Protein AF-A0A561ER26-F1 (afdb_monomer_lite)

Radius of gyration: 17.51 Å; chains: 1; bounding box: 30×28×62 Å

pLDDT: mean 85.42, std 14.32, range [46.19, 97.31]

Organism: NCBI:txid285545

Foldseek 3Di:
DDDDDPPPPPPDDDDDDLVRLLVLLVVLLVLLVLLPDDDDSHDDPVRVCVVVVNDPDDSVVSSVVSNVSSVVSVVVD

Structure (mmCIF, N/CA/C/O backbone):
data_AF-A0A561ER26-F1
#
_entry.id   AF-A0A561ER26-F1
#
loop_
_atom_site.group_PDB
_atom_site.id
_atom_site.type_symbol
_atom_site.label_atom_id
_atom_site.label_alt_id
_atom_site.label_comp_id
_atom_site.label_asym_id
_atom_site.label_entity_id
_atom_site.label_seq_id
_atom_site.pdbx_PDB_ins_code
_atom_site.Cartn_x
_atom_site.Cartn_y
_atom_site.Cartn_z
_atom_site.occupancy
_atom_site.B_iso_or_equiv
_atom_site.auth_seq_id
_atom_site.auth_comp_id
_atom_site.auth_asym_id
_atom_site.auth_atom_id
_atom_site.pdbx_PDB_model_num
ATOM 1 N N . MET A 1 1 ? -14.786 17.416 -46.805 1.00 46.19 1 MET A N 1
ATOM 2 C CA . MET A 1 1 ? -14.892 16.563 -45.602 1.00 46.19 1 MET A CA 1
ATOM 3 C C . MET A 1 1 ? -13.790 16.985 -44.640 1.00 46.19 1 MET A C 1
ATOM 5 O O . MET A 1 1 ? -12.643 16.951 -45.068 1.00 46.19 1 MET A O 1
ATOM 9 N N . PRO A 1 2 ? -14.091 17.453 -43.418 1.00 53.81 2 PRO A N 1
ATOM 10 C CA . PRO A 1 2 ? -13.062 17.763 -42.431 1.00 53.81 2 PRO A CA 1
ATOM 11 C C . PRO A 1 2 ? -12.547 16.455 -41.822 1.00 53.81 2 PRO A C 1
ATOM 13 O O . PRO A 1 2 ? -13.339 15.631 -41.365 1.00 53.81 2 PRO A O 1
ATOM 16 N N . GLY A 1 3 ? -11.231 16.251 -41.861 1.00 48.75 3 GLY A N 1
ATOM 17 C CA . GLY A 1 3 ? -10.572 15.109 -41.237 1.00 48.75 3 GLY A CA 1
ATOM 18 C C . GLY A 1 3 ? -10.740 15.159 -39.722 1.00 48.75 3 GLY A C 1
ATOM 19 O O . GLY A 1 3 ? -10.344 16.128 -39.079 1.00 48.75 3 GLY A O 1
ATOM 20 N N . SER A 1 4 ? -11.346 14.114 -39.164 1.00 59.91 4 SER A N 1
ATOM 21 C CA . SER A 1 4 ? -11.413 13.890 -37.724 1.00 59.91 4 SER A CA 1
ATOM 22 C C . SER A 1 4 ? -10.009 13.569 -37.222 1.00 59.91 4 SER A C 1
ATOM 24 O O . SER A 1 4 ? -9.479 12.494 -37.497 1.00 59.91 4 SER A O 1
ATOM 26 N N . VAL A 1 5 ? -9.391 14.507 -36.510 1.00 56.75 5 VAL A N 1
ATOM 27 C CA . VAL A 1 5 ? -8.149 14.254 -35.780 1.00 56.75 5 VAL A CA 1
ATOM 28 C C . VAL A 1 5 ? -8.531 13.536 -34.493 1.00 56.75 5 VAL A C 1
ATOM 30 O O . VAL A 1 5 ? -9.053 14.145 -33.562 1.00 56.75 5 VAL A O 1
ATOM 33 N N . THR A 1 6 ? -8.301 12.229 -34.439 1.00 56.25 6 THR A N 1
ATOM 34 C CA . THR A 1 6 ? -8.357 11.475 -33.188 1.00 56.25 6 THR A CA 1
ATOM 35 C C . THR A 1 6 ? -7.164 11.924 -32.345 1.00 56.25 6 THR A C 1
ATOM 37 O O . THR A 1 6 ? -6.042 11.473 -32.567 1.00 56.25 6 THR A O 1
ATOM 40 N N . ILE A 1 7 ? -7.368 12.855 -31.408 1.00 54.06 7 ILE A N 1
ATOM 41 C CA . ILE A 1 7 ? -6.370 13.120 -30.367 1.00 54.06 7 ILE A CA 1
ATOM 42 C C . ILE A 1 7 ? -6.378 11.893 -29.456 1.00 54.06 7 ILE A C 1
ATOM 44 O O . ILE A 1 7 ? -7.194 11.782 -28.545 1.00 54.06 7 ILE A O 1
ATOM 48 N N . GLY A 1 8 ? -5.503 10.933 -29.751 1.00 50.88 8 GLY A N 1
ATOM 49 C CA . GLY A 1 8 ? -5.156 9.888 -28.803 1.00 50.88 8 GLY A CA 1
ATOM 50 C C . GLY A 1 8 ? -4.522 10.563 -27.595 1.00 50.88 8 GLY A C 1
ATOM 51 O O . GLY A 1 8 ? -3.445 11.148 -27.712 1.00 50.88 8 GLY A O 1
ATOM 52 N N . HIS A 1 9 ? -5.219 10.537 -26.459 1.00 56.81 9 HIS A N 1
ATOM 53 C CA . HIS A 1 9 ? -4.670 10.940 -25.172 1.00 56.81 9 HIS A CA 1
ATOM 54 C C . HIS A 1 9 ? -3.501 9.994 -24.893 1.00 56.81 9 HIS A C 1
ATOM 56 O O . HIS A 1 9 ? -3.692 8.843 -24.514 1.00 56.81 9 HIS A O 1
ATOM 62 N N . THR A 1 10 ? -2.290 10.425 -25.234 1.00 49.94 10 THR A N 1
ATOM 63 C CA . THR A 1 10 ? -1.096 9.655 -24.913 1.00 49.94 10 THR A CA 1
ATOM 64 C C . THR A 1 10 ? -0.819 9.973 -23.458 1.00 49.94 10 THR A C 1
ATOM 66 O O . THR A 1 10 ? -0.262 11.030 -23.161 1.00 49.94 10 THR A O 1
ATOM 69 N N . ASP A 1 11 ? -1.302 9.116 -22.557 1.00 61.28 11 ASP A N 1
ATOM 70 C CA . ASP A 1 11 ? -0.922 9.180 -21.150 1.00 61.28 11 ASP A CA 1
ATOM 71 C C . ASP A 1 11 ? 0.607 9.238 -21.074 1.00 61.28 11 ASP A C 1
ATOM 73 O O . ASP A 1 11 ? 1.314 8.501 -21.771 1.00 61.28 11 ASP A O 1
ATOM 77 N N . ALA A 1 12 ? 1.127 10.174 -20.281 1.00 68.81 12 ALA A N 1
ATOM 78 C CA . ALA A 1 12 ? 2.561 10.332 -20.122 1.00 68.81 12 ALA A CA 1
ATOM 79 C C . ALA A 1 12 ? 3.157 9.013 -19.608 1.00 68.81 12 ALA A C 1
ATOM 81 O O . ALA A 1 12 ? 2.757 8.503 -18.561 1.00 68.81 12 ALA A O 1
ATOM 82 N N . LEU A 1 13 ? 4.120 8.459 -20.348 1.00 74.19 13 LEU A N 1
ATOM 83 C CA . LEU A 1 13 ? 4.827 7.255 -19.927 1.00 74.19 13 LEU A CA 1
ATOM 84 C C . LEU A 1 13 ? 5.669 7.580 -18.690 1.00 74.19 13 LEU A C 1
ATOM 86 O O . LEU A 1 13 ? 6.600 8.385 -18.753 1.00 74.19 13 LEU A O 1
ATOM 90 N N . VAL A 1 14 ? 5.350 6.939 -17.568 1.00 78.25 14 VAL A N 1
ATOM 91 C CA . VAL A 1 14 ? 6.158 7.004 -16.348 1.00 78.25 14 VAL A CA 1
ATOM 92 C C . VAL A 1 14 ? 7.135 5.836 -16.361 1.00 78.25 14 VAL A C 1
ATOM 94 O O . VAL A 1 14 ? 6.735 4.676 -16.283 1.00 78.25 14 VAL A O 1
ATOM 97 N N . MET A 1 15 ? 8.426 6.146 -16.468 1.00 86.69 15 MET A N 1
ATOM 98 C CA . MET A 1 15 ? 9.495 5.152 -16.388 1.00 86.69 15 MET A CA 1
ATOM 99 C C . MET A 1 15 ? 9.855 4.902 -14.924 1.00 86.69 15 MET A C 1
ATOM 101 O O . MET A 1 15 ? 10.163 5.841 -14.190 1.00 86.69 15 MET A O 1
ATOM 105 N N . LEU A 1 16 ? 9.855 3.636 -14.516 1.00 88.88 16 LEU A N 1
ATOM 106 C CA . LEU A 1 16 ? 10.302 3.195 -13.198 1.00 88.88 16 LEU A CA 1
ATOM 107 C C . LEU A 1 16 ? 11.564 2.345 -13.370 1.00 88.88 16 LEU A C 1
ATOM 109 O O . LEU A 1 16 ? 11.607 1.481 -14.247 1.00 88.88 16 LEU A O 1
ATOM 113 N N . SER A 1 17 ? 12.602 2.595 -12.568 1.00 93.38 17 SER A N 1
ATOM 114 C CA . SER A 1 17 ? 13.801 1.750 -12.600 1.00 93.38 17 SER A CA 1
ATOM 115 C C . SE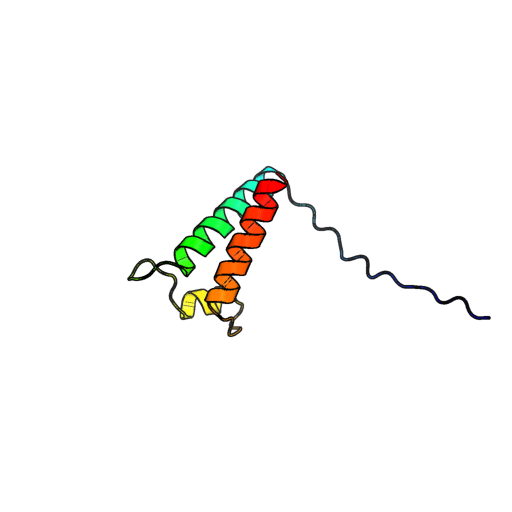R A 1 17 ? 13.460 0.330 -12.128 1.00 93.38 17 SER A C 1
ATOM 117 O O . SER A 1 17 ? 12.513 0.143 -11.362 1.00 93.38 17 SER A O 1
ATOM 119 N N . HIS A 1 18 ? 14.226 -0.681 -12.554 1.00 91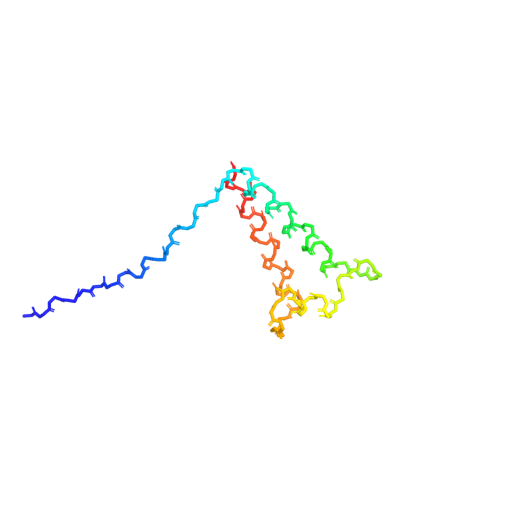.88 18 HIS A N 1
ATOM 120 C CA . HIS A 1 18 ? 13.997 -2.066 -12.118 1.00 91.88 18 HIS A CA 1
ATOM 121 C C . HIS A 1 18 ? 14.058 -2.196 -10.584 1.00 91.88 18 HIS A C 1
ATOM 123 O O . HIS A 1 18 ? 13.192 -2.822 -9.972 1.00 91.88 18 HIS A O 1
ATOM 129 N N . ASP A 1 19 ? 15.038 -1.555 -9.941 1.00 95.94 19 ASP A N 1
ATOM 130 C CA . ASP A 1 19 ? 15.180 -1.596 -8.483 1.00 95.94 19 ASP A CA 1
ATOM 131 C C . ASP A 1 19 ? 14.027 -0.889 -7.763 1.00 95.94 19 ASP A C 1
ATOM 133 O O . ASP A 1 19 ? 13.526 -1.399 -6.755 1.00 95.94 19 ASP A O 1
ATOM 137 N N . ASP A 1 20 ? 13.559 0.247 -8.285 1.00 95.50 20 ASP A N 1
ATOM 138 C CA . ASP A 1 20 ? 12.417 0.959 -7.708 1.00 95.50 20 ASP A CA 1
ATOM 139 C C . ASP A 1 20 ? 11.116 0.182 -7.910 1.00 95.50 20 ASP A C 1
ATOM 141 O O . ASP A 1 20 ? 10.326 0.062 -6.976 1.00 95.50 20 ASP A O 1
ATOM 145 N N . ALA A 1 21 ? 10.915 -0.426 -9.081 1.00 95.31 21 ALA A N 1
ATOM 146 C CA . ALA A 1 21 ? 9.772 -1.289 -9.362 1.00 95.31 21 ALA A CA 1
ATOM 147 C C . ALA A 1 21 ? 9.755 -2.517 -8.437 1.00 95.31 21 ALA A C 1
ATOM 149 O O . ALA A 1 21 ? 8.705 -2.893 -7.907 1.00 95.31 21 ALA A O 1
ATOM 150 N N . LYS A 1 22 ? 10.926 -3.088 -8.138 1.00 96.38 22 LYS A N 1
ATOM 151 C CA . LYS A 1 22 ? 11.074 -4.190 -7.183 1.00 96.38 22 LYS A CA 1
ATOM 152 C C . LYS A 1 22 ? 10.743 -3.765 -5.760 1.00 96.38 22 LYS A C 1
ATOM 154 O O . LYS A 1 22 ? 9.980 -4.456 -5.076 1.00 96.38 22 LYS A O 1
ATOM 159 N N . ARG A 1 23 ? 11.263 -2.620 -5.317 1.00 97.25 23 ARG A N 1
ATOM 160 C CA . ARG A 1 23 ? 10.946 -2.048 -3.999 1.00 97.25 23 ARG A CA 1
ATOM 161 C C . ARG A 1 23 ? 9.457 -1.743 -3.881 1.00 97.25 23 ARG A C 1
ATOM 163 O O . ARG A 1 23 ? 8.833 -2.169 -2.912 1.00 97.25 23 ARG A O 1
ATOM 170 N N . LEU A 1 24 ? 8.875 -1.102 -4.890 1.00 96.69 24 LEU A N 1
ATOM 171 C CA . LEU A 1 24 ? 7.463 -0.742 -4.919 1.00 96.69 24 LEU A CA 1
ATOM 172 C C . LEU A 1 24 ? 6.557 -1.977 -4.892 1.00 96.69 24 LEU A C 1
ATOM 174 O O . LEU A 1 24 ? 5.626 -2.022 -4.093 1.00 96.69 24 LEU A O 1
ATOM 178 N N . SER A 1 25 ? 6.866 -3.013 -5.679 1.00 96.88 25 SER A N 1
ATOM 179 C CA . SER A 1 25 ? 6.108 -4.274 -5.656 1.00 96.88 25 SER A CA 1
ATOM 180 C C . SER A 1 25 ? 6.089 -4.924 -4.267 1.00 96.88 25 SER A C 1
ATOM 182 O O . SER A 1 25 ? 5.078 -5.487 -3.848 1.00 96.88 25 SER A O 1
ATOM 184 N N . THR A 1 26 ? 7.194 -4.807 -3.523 1.00 97.31 26 THR A N 1
ATOM 185 C CA . THR A 1 26 ? 7.297 -5.328 -2.157 1.00 97.31 26 THR A CA 1
ATOM 186 C C . THR A 1 26 ? 6.455 -4.496 -1.199 1.00 97.31 26 THR A C 1
ATOM 188 O O . THR A 1 26 ? 5.659 -5.063 -0.460 1.00 97.31 26 THR A O 1
ATOM 191 N N . VAL A 1 27 ? 6.570 -3.166 -1.252 1.00 97.25 27 VAL A N 1
ATOM 192 C CA . VAL A 1 27 ? 5.788 -2.258 -0.396 1.00 97.25 27 VAL A CA 1
ATOM 193 C C . VAL A 1 27 ? 4.285 -2.451 -0.605 1.00 97.25 27 VAL A C 1
ATOM 195 O O . VAL A 1 27 ? 3.549 -2.552 0.370 1.00 97.25 27 VAL A O 1
ATOM 198 N N . LEU A 1 28 ? 3.828 -2.559 -1.855 1.00 96.94 28 LEU A N 1
ATOM 199 C CA . LEU A 1 28 ? 2.412 -2.756 -2.178 1.00 96.94 28 LEU A CA 1
ATOM 200 C C . LEU A 1 28 ? 1.864 -4.094 -1.664 1.00 96.94 28 LEU A C 1
ATOM 202 O O . LEU A 1 28 ? 0.726 -4.148 -1.196 1.00 96.94 28 LEU A O 1
ATOM 206 N N . ARG A 1 29 ? 2.678 -5.158 -1.697 1.00 96.31 29 ARG A N 1
ATOM 207 C CA . ARG A 1 29 ? 2.315 -6.454 -1.109 1.00 96.31 29 ARG A CA 1
ATOM 208 C C . ARG A 1 29 ? 2.161 -6.350 0.408 1.00 96.31 29 ARG A C 1
ATOM 210 O O . ARG A 1 29 ? 1.104 -6.680 0.926 1.00 96.31 29 ARG A O 1
ATOM 217 N N . GLU A 1 30 ? 3.180 -5.844 1.100 1.00 95.62 30 GLU A N 1
ATOM 218 C CA 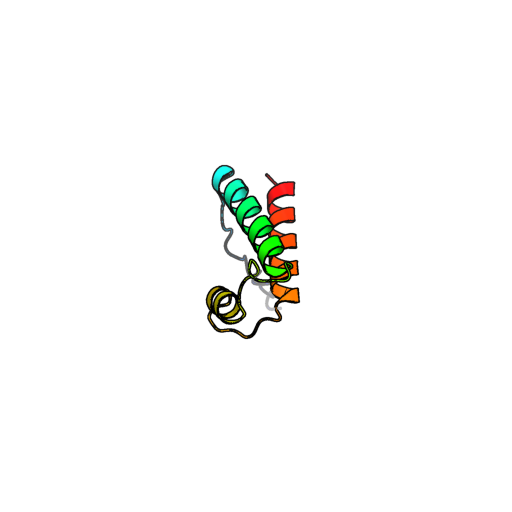. GLU A 1 30 ? 3.143 -5.709 2.564 1.00 95.62 30 GLU A CA 1
ATOM 219 C C . GLU A 1 30 ? 2.001 -4.782 3.014 1.00 95.62 30 GLU A C 1
ATOM 221 O O . GLU A 1 30 ? 1.348 -5.027 4.025 1.00 95.62 30 GLU A O 1
ATOM 226 N N . MET A 1 31 ? 1.706 -3.736 2.236 1.00 95.00 31 MET A N 1
ATOM 227 C CA . MET A 1 31 ? 0.567 -2.858 2.487 1.00 95.00 31 MET A CA 1
ATOM 228 C C . MET A 1 31 ? -0.764 -3.607 2.365 1.00 95.00 31 MET A C 1
ATOM 230 O O . MET A 1 31 ? -1.598 -3.483 3.258 1.00 95.00 31 MET A O 1
ATOM 234 N N . SER A 1 32 ? -0.953 -4.419 1.319 1.00 94.75 32 SER A N 1
ATOM 235 C CA . SER A 1 32 ? -2.130 -5.290 1.194 1.00 94.75 32 SER A CA 1
ATOM 236 C C . SER A 1 32 ? -2.268 -6.232 2.393 1.00 94.75 32 SER A C 1
ATOM 238 O O . SER A 1 32 ? -3.362 -6.384 2.936 1.00 94.75 32 SER A O 1
ATOM 240 N N . ASP A 1 33 ? -1.164 -6.823 2.848 1.00 94.25 33 ASP A N 1
ATOM 241 C CA . ASP A 1 33 ? -1.169 -7.739 3.990 1.00 94.25 33 ASP A CA 1
ATOM 242 C C . ASP A 1 33 ? -1.554 -7.017 5.292 1.00 94.25 33 ASP A C 1
ATOM 244 O O . ASP A 1 33 ? -2.341 -7.532 6.086 1.00 94.25 33 ASP A O 1
ATOM 248 N N . LEU A 1 34 ? -1.049 -5.802 5.526 1.00 94.12 34 LEU A N 1
ATOM 249 C CA . LEU A 1 34 ? -1.412 -4.984 6.693 1.00 94.12 34 LEU A CA 1
ATOM 250 C C . LEU A 1 34 ? -2.860 -4.471 6.644 1.00 94.12 34 LEU A C 1
ATOM 252 O O . LEU A 1 34 ? -3.476 -4.263 7.694 1.00 94.12 34 LEU A O 1
ATOM 256 N N . LEU A 1 35 ? -3.411 -4.256 5.448 1.00 92.19 35 LEU A N 1
ATOM 257 C CA . LEU A 1 35 ? -4.806 -3.849 5.262 1.00 92.19 35 LEU A CA 1
ATOM 258 C C . LEU A 1 35 ? -5.782 -4.999 5.541 1.00 92.19 35 LEU A C 1
ATOM 260 O O . LEU A 1 35 ? -6.795 -4.779 6.212 1.00 92.19 35 LEU A O 1
ATOM 264 N N . GLY A 1 36 ? -5.454 -6.206 5.063 1.00 90.19 36 GLY A N 1
ATOM 265 C CA . GLY A 1 36 ? -6.264 -7.419 5.223 1.00 90.19 36 GLY A CA 1
ATOM 266 C C . GLY A 1 36 ? -6.146 -8.090 6.596 1.00 90.19 36 GLY A C 1
ATOM 267 O O . GLY A 1 36 ? -6.959 -8.947 6.946 1.00 90.19 36 GLY A O 1
ATOM 268 N N . GLN A 1 37 ? -5.154 -7.706 7.404 1.00 91.44 37 GLN A N 1
ATOM 269 C CA . GLN A 1 37 ? -4.991 -8.223 8.759 1.00 91.44 37 GLN A CA 1
ATOM 270 C C . GLN A 1 37 ? -6.144 -7.824 9.692 1.00 91.44 37 GLN A C 1
ATOM 272 O O . GLN A 1 37 ? -6.718 -6.735 9.633 1.00 91.44 37 GLN A O 1
ATOM 277 N N . SER A 1 38 ? -6.440 -8.717 10.635 1.00 85.25 38 SER A N 1
ATOM 278 C CA . SER A 1 38 ? -7.301 -8.441 11.785 1.00 85.25 38 SER A CA 1
ATOM 279 C C . SER A 1 38 ? -6.460 -8.243 13.046 1.00 85.25 38 SER A C 1
ATOM 281 O O . SER A 1 38 ? -5.371 -8.795 13.174 1.00 85.25 38 SER A O 1
ATOM 283 N N . GLY A 1 39 ? -6.979 -7.476 14.005 1.00 87.00 39 GLY A N 1
ATOM 284 C CA . GLY A 1 39 ? -6.294 -7.221 15.274 1.00 87.00 39 GLY A CA 1
ATOM 285 C C . GLY A 1 39 ? -5.385 -5.982 15.261 1.00 87.00 39 GLY A C 1
ATOM 286 O O . GLY A 1 39 ? -5.505 -5.138 14.374 1.00 87.00 39 GLY A O 1
ATOM 287 N N . PRO A 1 40 ? -4.513 -5.828 16.272 1.00 87.12 40 PRO A N 1
ATOM 288 C CA . PRO A 1 40 ? -3.821 -4.568 16.567 1.00 87.12 40 PRO A CA 1
ATOM 289 C C . PRO A 1 40 ? -2.742 -4.181 15.547 1.00 87.12 40 PRO A C 1
ATOM 291 O O . PRO A 1 40 ? -2.348 -3.022 15.502 1.00 87.12 40 PRO A O 1
ATOM 294 N N . ASN A 1 41 ? -2.285 -5.128 14.725 1.00 87.00 41 ASN A N 1
ATOM 295 C CA . ASN A 1 41 ? -1.255 -4.888 13.711 1.00 87.00 41 ASN A CA 1
ATOM 296 C C . ASN A 1 41 ? -1.823 -4.367 12.382 1.00 87.00 41 ASN A C 1
ATOM 298 O O . ASN A 1 41 ? -1.059 -4.009 11.489 1.00 87.00 41 ASN A O 1
ATOM 302 N N . ARG A 1 42 ? -3.154 -4.333 12.231 1.00 91.81 42 ARG A N 1
ATOM 303 C CA . ARG A 1 42 ? -3.803 -3.822 11.021 1.00 91.81 42 ARG A CA 1
ATOM 304 C C . ARG A 1 42 ? -3.669 -2.304 10.926 1.00 91.81 42 ARG A C 1
ATOM 306 O O . ARG A 1 42 ? -3.687 -1.613 11.947 1.00 91.81 42 ARG A O 1
ATOM 313 N N . LEU A 1 43 ? -3.681 -1.765 9.709 1.00 91.75 43 LEU A N 1
ATOM 314 C CA . LEU A 1 43 ? -3.805 -0.316 9.531 1.00 91.75 43 LEU A CA 1
ATOM 315 C C . LEU A 1 43 ? -5.152 0.184 10.079 1.00 91.75 43 LEU A C 1
ATOM 317 O O . LEU A 1 43 ? -6.218 -0.379 9.799 1.00 91.75 43 LEU A O 1
ATOM 321 N N . SER A 1 44 ? -5.106 1.245 10.884 1.00 90.88 44 SER A N 1
ATOM 322 C CA . SER A 1 44 ? -6.300 1.937 11.379 1.00 90.88 44 SER A CA 1
ATOM 323 C C . SER A 1 44 ? -7.004 2.684 10.247 1.00 90.88 44 SER A C 1
ATOM 325 O O . SER A 1 44 ? -6.371 3.081 9.272 1.00 90.88 44 SER A O 1
ATOM 327 N N . ASP A 1 45 ? -8.306 2.935 10.385 1.00 88.00 45 ASP A N 1
ATOM 328 C CA . ASP A 1 45 ? -9.066 3.681 9.369 1.00 88.00 45 ASP A CA 1
ATOM 329 C C . ASP A 1 45 ? -8.511 5.096 9.150 1.00 88.00 45 ASP A C 1
ATOM 331 O O . ASP A 1 45 ? -8.508 5.593 8.027 1.00 88.00 45 ASP A O 1
ATOM 335 N N . ALA A 1 46 ? -7.959 5.718 10.197 1.00 89.69 46 ALA A N 1
ATOM 336 C CA . ALA A 1 46 ? -7.269 7.001 10.090 1.00 89.69 46 ALA A CA 1
ATOM 337 C C . ALA A 1 46 ? -5.998 6.905 9.225 1.00 89.69 46 ALA A C 1
ATOM 339 O O . ALA A 1 46 ? -5.763 7.770 8.384 1.00 89.69 46 ALA A O 1
ATOM 340 N N . GLN A 1 47 ? -5.201 5.842 9.385 1.00 92.00 47 GLN A N 1
ATOM 341 C CA . GLN A 1 47 ? -4.021 5.601 8.547 1.00 92.00 47 GLN A CA 1
ATOM 342 C C . GLN A 1 47 ? -4.409 5.288 7.097 1.00 92.00 47 GLN A C 1
ATOM 344 O O . GLN A 1 47 ? -3.792 5.823 6.181 1.00 92.00 47 GLN A O 1
ATOM 349 N N . VAL A 1 48 ? -5.450 4.476 6.879 1.00 91.75 48 VAL A N 1
ATOM 350 C CA . VAL A 1 48 ? -5.964 4.177 5.530 1.00 91.75 48 VAL A CA 1
ATOM 351 C C . VAL A 1 48 ? -6.467 5.448 4.845 1.00 91.75 48 VAL A C 1
ATOM 353 O O . VAL A 1 48 ? -6.107 5.712 3.702 1.00 91.75 48 VAL A O 1
ATOM 356 N N . SER A 1 49 ? -7.230 6.277 5.560 1.00 90.00 49 SER A N 1
ATOM 357 C CA . SER A 1 49 ? -7.708 7.567 5.057 1.00 90.00 49 SER A CA 1
ATOM 358 C C . SER A 1 49 ? -6.551 8.500 4.689 1.00 90.00 49 SER A C 1
ATOM 360 O O . SER A 1 49 ? -6.559 9.086 3.610 1.00 90.00 49 SER A O 1
ATOM 362 N N . ALA A 1 50 ? -5.509 8.584 5.524 1.00 91.31 50 ALA A N 1
ATOM 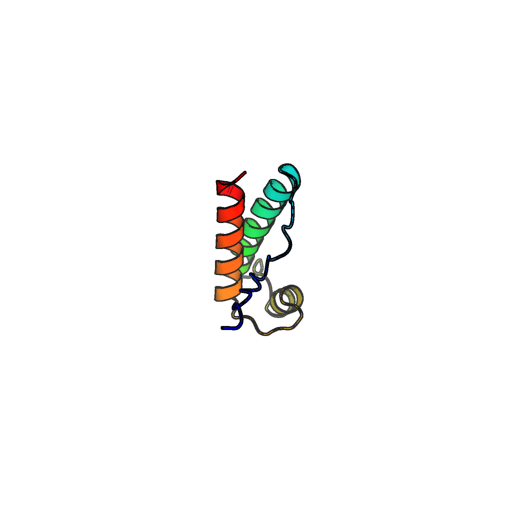363 C CA . ALA A 1 50 ? -4.323 9.389 5.231 1.00 91.31 50 ALA A CA 1
ATOM 364 C C . ALA A 1 50 ? -3.588 8.924 3.959 1.00 91.31 50 ALA A C 1
ATOM 366 O O . ALA A 1 50 ? -3.194 9.758 3.147 1.00 91.31 50 ALA A O 1
ATOM 367 N N . LEU A 1 51 ? -3.454 7.608 3.752 1.00 90.81 51 LEU A N 1
ATOM 368 C CA . LEU A 1 51 ? -2.874 7.036 2.529 1.00 90.81 51 LEU A CA 1
ATOM 369 C C . LEU A 1 51 ? -3.729 7.311 1.282 1.00 90.81 51 LEU A C 1
ATOM 371 O O . LEU A 1 51 ? -3.195 7.388 0.181 1.00 90.81 51 LEU A O 1
ATOM 375 N N . CYS A 1 52 ? -5.038 7.493 1.460 1.00 89.06 52 CYS A N 1
ATOM 376 C CA . CYS A 1 52 ? -5.991 7.787 0.392 1.00 89.06 52 CYS A CA 1
ATOM 377 C C . CYS A 1 52 ? -6.285 9.292 0.238 1.00 89.06 52 CYS A C 1
ATOM 379 O O . CYS A 1 52 ? -7.333 9.652 -0.295 1.00 89.06 52 CYS A O 1
ATOM 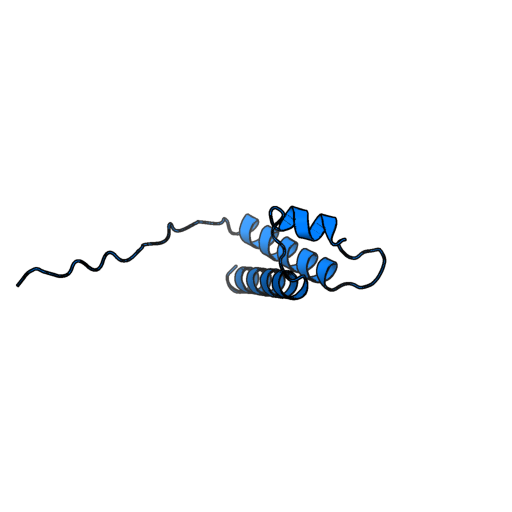381 N N . GLU A 1 53 ? -5.406 10.181 0.716 1.00 88.38 53 GLU A N 1
ATOM 382 C CA . GLU A 1 53 ? -5.573 11.647 0.632 1.00 88.38 53 GLU A CA 1
ATOM 383 C C . GLU A 1 53 ? -6.864 12.162 1.301 1.00 88.38 53 GLU A C 1
ATOM 385 O O . GLU A 1 53 ? -7.491 13.119 0.847 1.00 88.38 53 GLU A O 1
ATOM 390 N N . GLY A 1 54 ? -7.313 11.497 2.365 1.00 81.44 54 GLY A N 1
ATOM 391 C CA . GLY A 1 54 ? -8.570 11.812 3.044 1.00 81.44 54 GLY A CA 1
ATOM 392 C C . GLY A 1 54 ? -9.823 11.375 2.277 1.00 81.44 54 GLY A C 1
ATOM 393 O O . GLY A 1 54 ? -10.938 11.643 2.728 1.00 81.44 54 GLY A O 1
ATOM 394 N N . LYS A 1 55 ? -9.677 10.699 1.131 1.00 77.00 55 LYS A N 1
ATOM 39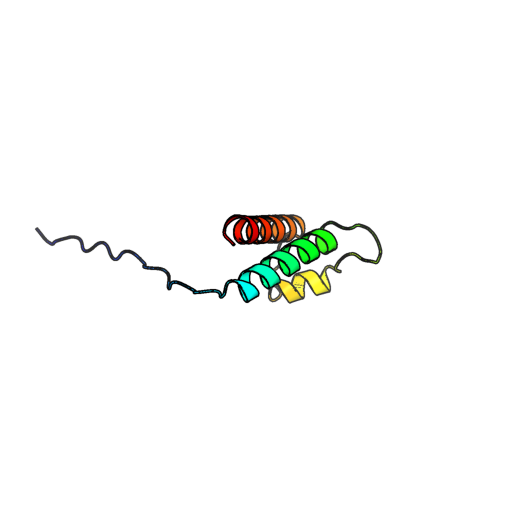5 C CA . LYS A 1 55 ? -10.804 10.132 0.387 1.00 77.00 55 LYS A CA 1
ATOM 396 C C . LYS A 1 55 ? -11.284 8.875 1.098 1.00 77.00 55 LYS A C 1
ATOM 398 O O . LYS A 1 55 ? -10.492 7.985 1.409 1.00 77.00 55 LYS A O 1
ATOM 403 N N . ALA A 1 56 ? -12.596 8.779 1.290 1.00 68.56 56 ALA A N 1
ATOM 404 C CA . ALA A 1 56 ? -13.237 7.568 1.779 1.00 68.56 56 ALA A CA 1
ATOM 405 C C . ALA A 1 56 ? -13.138 6.468 0.710 1.00 68.56 56 ALA A C 1
ATOM 407 O O . ALA A 1 56 ? -14.021 6.335 -0.132 1.00 68.56 56 ALA A O 1
ATOM 408 N N . HIS A 1 57 ? -12.044 5.707 0.724 1.00 72.50 57 HIS A N 1
ATOM 409 C CA . HIS A 1 57 ? -11.932 4.480 -0.055 1.00 72.50 57 HIS A CA 1
ATOM 410 C C . HIS A 1 57 ? -12.401 3.301 0.795 1.00 72.50 57 HIS A C 1
ATOM 412 O O . HIS A 1 57 ? -11.988 3.186 1.956 1.00 72.50 57 HIS A O 1
ATOM 418 N N . PRO A 1 58 ? -13.232 2.403 0.241 1.00 85.25 58 PRO A N 1
ATOM 419 C CA . PRO A 1 58 ? -13.465 1.106 0.849 1.00 85.25 58 PRO A CA 1
ATOM 420 C C . PRO A 1 58 ? -12.118 0.418 1.095 1.00 85.25 58 PRO A C 1
ATOM 422 O O . PRO A 1 58 ? -11.304 0.271 0.182 1.00 85.25 58 PRO A O 1
ATOM 425 N N . ARG A 1 59 ? -11.870 -0.001 2.340 1.00 89.25 59 ARG A N 1
ATOM 426 C CA . ARG A 1 59 ? -10.626 -0.684 2.729 1.00 89.25 59 ARG A CA 1
ATOM 427 C C . ARG A 1 59 ? -10.339 -1.879 1.820 1.00 89.25 59 ARG A C 1
ATOM 429 O O . ARG A 1 59 ? -9.200 -2.065 1.399 1.00 89.25 59 ARG A O 1
ATOM 436 N N . ASP A 1 60 ? -11.369 -2.652 1.503 1.00 90.50 60 ASP A N 1
ATOM 437 C CA . ASP A 1 60 ? -11.258 -3.844 0.662 1.00 90.50 60 ASP A CA 1
ATOM 438 C C . ASP A 1 60 ? -10.818 -3.483 -0.761 1.00 90.50 60 ASP A C 1
ATOM 440 O O . ASP A 1 60 ? -9.954 -4.140 -1.335 1.00 90.50 60 ASP A O 1
ATOM 444 N N . GLU A 1 61 ? -11.329 -2.377 -1.304 1.00 90.81 61 GLU A N 1
ATOM 445 C CA . GLU A 1 61 ? -10.926 -1.880 -2.620 1.00 90.81 61 GLU A CA 1
ATOM 446 C C . GLU A 1 61 ? -9.454 -1.455 -2.630 1.00 90.81 61 GLU A C 1
ATOM 448 O O . GLU A 1 61 ? -8.708 -1.833 -3.535 1.00 90.81 61 GLU A O 1
ATOM 453 N N . PHE A 1 62 ? -9.008 -0.729 -1.600 1.00 92.00 62 PHE A N 1
ATOM 454 C CA . PHE A 1 62 ? -7.606 -0.326 -1.476 1.00 92.00 62 PHE A CA 1
ATOM 455 C C . PHE A 1 62 ? -6.671 -1.529 -1.275 1.00 92.00 62 PHE A C 1
ATOM 457 O O . PHE A 1 62 ? -5.571 -1.564 -1.832 1.00 92.00 62 PHE A O 1
ATOM 464 N N . THR A 1 63 ? -7.129 -2.544 -0.541 1.00 94.25 63 THR A N 1
ATOM 465 C CA . THR A 1 63 ? -6.418 -3.818 -0.349 1.00 94.25 63 THR A CA 1
ATOM 466 C C . THR A 1 63 ? -6.216 -4.524 -1.687 1.00 94.25 63 THR A C 1
ATOM 468 O O . THR A 1 63 ? -5.084 -4.794 -2.089 1.00 94.25 63 THR A O 1
ATOM 471 N N . GLU A 1 64 ? -7.300 -4.743 -2.432 1.00 94.44 64 GLU A N 1
ATOM 472 C CA . GLU A 1 64 ? -7.260 -5.421 -3.729 1.00 94.44 64 GLU A CA 1
ATOM 473 C C . GLU A 1 64 ? -6.476 -4.638 -4.783 1.00 94.44 64 GLU A C 1
ATOM 475 O O . GLU A 1 64 ? -5.765 -5.225 -5.602 1.00 94.44 64 GLU A O 1
ATOM 480 N N . TRP A 1 65 ? -6.578 -3.308 -4.779 1.00 95.00 65 TRP A N 1
ATOM 481 C CA . TRP A 1 65 ? -5.772 -2.461 -5.651 1.00 95.00 65 TRP A CA 1
ATOM 482 C C . TRP A 1 65 ? -4.276 -2.619 -5.353 1.00 95.00 65 TRP A C 1
ATOM 484 O O . TRP A 1 65 ? -3.498 -2.885 -6.273 1.00 95.00 65 TRP A O 1
ATOM 494 N N . SER A 1 66 ? -3.885 -2.539 -4.078 1.00 95.81 66 SER A N 1
ATOM 495 C CA . SER A 1 66 ? -2.486 -2.664 -3.648 1.00 95.81 66 SER A CA 1
ATOM 496 C C . SER A 1 66 ? -1.903 -4.015 -4.056 1.00 95.81 66 SER A C 1
ATOM 498 O O . SER A 1 66 ? -0.838 -4.076 -4.673 1.00 95.81 66 SER A O 1
ATOM 500 N N . ARG A 1 67 ? -2.650 -5.098 -3.800 1.00 96.69 67 ARG A N 1
ATOM 501 C CA . ARG A 1 67 ? -2.275 -6.460 -4.194 1.00 96.69 67 ARG A CA 1
ATOM 502 C C . ARG A 1 67 ? -2.053 -6.573 -5.699 1.00 96.69 67 ARG A C 1
ATOM 504 O O . ARG A 1 67 ? -0.990 -7.008 -6.137 1.00 96.69 67 ARG A O 1
ATOM 511 N N . ARG A 1 68 ? -3.032 -6.133 -6.493 1.00 97.31 68 ARG A N 1
ATOM 512 C CA . ARG A 1 68 ? -3.020 -6.248 -7.957 1.00 97.31 68 ARG A CA 1
ATOM 513 C C . ARG A 1 68 ? -1.855 -5.494 -8.590 1.00 97.31 68 ARG A C 1
ATOM 515 O O . ARG A 1 68 ? -1.198 -6.031 -9.476 1.00 97.31 68 ARG A O 1
ATOM 522 N N . VAL A 1 69 ? -1.589 -4.262 -8.150 1.00 95.94 69 VAL A N 1
ATOM 523 C CA . VAL A 1 69 ? -0.475 -3.465 -8.688 1.00 95.94 69 VAL A CA 1
ATOM 524 C C . VAL A 1 69 ? 0.866 -4.073 -8.276 1.00 95.94 69 VAL A C 1
ATOM 526 O O . VAL A 1 69 ? 1.766 -4.178 -9.107 1.00 95.94 69 VAL A O 1
ATOM 529 N N . GLY A 1 70 ? 0.997 -4.538 -7.029 1.00 96.31 70 GLY A N 1
ATOM 530 C CA . GLY A 1 70 ? 2.205 -5.224 -6.567 1.00 96.31 70 GLY A CA 1
ATOM 531 C C . GLY A 1 70 ? 2.507 -6.496 -7.366 1.00 96.31 70 GLY A C 1
ATOM 532 O O . GLY A 1 70 ? 3.639 -6.692 -7.810 1.00 96.31 70 GLY A O 1
ATOM 533 N N . GLU A 1 71 ? 1.493 -7.333 -7.604 1.00 96.31 71 GLU A N 1
ATOM 534 C CA . GLU A 1 71 ? 1.592 -8.535 -8.443 1.00 96.31 71 GLU A CA 1
ATOM 535 C C . GLU A 1 71 ? 1.938 -8.193 -9.895 1.00 96.31 71 GLU A C 1
ATOM 537 O O . GLU A 1 71 ? 2.819 -8.827 -10.477 1.00 96.31 71 GLU A O 1
ATOM 542 N N . TYR A 1 72 ? 1.297 -7.167 -10.462 1.00 95.06 72 TYR A N 1
ATOM 543 C CA . TYR A 1 72 ? 1.571 -6.710 -11.821 1.00 95.06 72 TYR A CA 1
ATOM 544 C C . TYR A 1 72 ? 3.026 -6.274 -11.985 1.00 95.06 72 TYR A C 1
ATOM 546 O O . TYR A 1 72 ? 3.699 -6.751 -12.896 1.00 95.06 72 TYR A O 1
ATOM 554 N N . LEU A 1 73 ? 3.530 -5.422 -11.086 1.00 94.25 73 LEU A N 1
ATOM 555 C CA . LEU A 1 73 ? 4.928 -4.996 -11.113 1.00 94.25 73 LEU A CA 1
ATOM 556 C C . LEU A 1 73 ? 5.850 -6.207 -10.996 1.00 94.25 73 LEU A C 1
ATOM 558 O O . LEU A 1 73 ? 6.728 -6.380 -11.828 1.00 94.25 73 LEU A O 1
ATOM 562 N N . LYS A 1 74 ? 5.604 -7.099 -10.029 1.00 93.25 74 LYS A N 1
ATOM 563 C CA . LYS A 1 74 ? 6.427 -8.297 -9.823 1.00 93.25 74 LYS A CA 1
ATOM 564 C C . LYS A 1 74 ? 6.477 -9.219 -11.046 1.00 93.25 74 LYS A C 1
ATOM 566 O O . LYS A 1 74 ? 7.509 -9.838 -11.277 1.00 93.25 74 LYS A O 1
ATOM 571 N N . ALA A 1 75 ? 5.385 -9.328 -11.799 1.00 93.69 75 ALA A N 1
ATOM 572 C CA . ALA A 1 75 ? 5.308 -10.157 -13.001 1.00 93.69 75 ALA A CA 1
ATOM 573 C C . ALA A 1 75 ? 6.037 -9.557 -14.219 1.00 93.69 75 ALA A C 1
ATOM 575 O O . ALA A 1 75 ? 6.305 -10.287 -15.169 1.00 93.69 75 ALA A O 1
ATOM 576 N N . HIS A 1 76 ? 6.342 -8.256 -14.195 1.00 90.00 76 HIS A N 1
ATOM 577 C CA . HIS A 1 76 ? 6.959 -7.516 -15.305 1.00 90.00 76 HIS A CA 1
ATOM 578 C C . HIS A 1 76 ? 8.328 -6.907 -14.938 1.00 90.00 76 HIS A C 1
ATOM 580 O O . HIS A 1 76 ? 8.825 -6.041 -15.660 1.00 90.00 76 HIS A O 1
ATOM 586 N N . LEU A 1 77 ? 8.916 -7.342 -13.816 1.00 84.25 77 LEU A N 1
ATOM 587 C CA . LEU A 1 77 ? 10.301 -7.072 -13.409 1.00 84.25 77 LEU A CA 1
ATOM 588 C C . LEU A 1 77 ? 11.274 -8.033 -14.085 1.00 84.25 77 LEU A C 1
ATOM 590 O O . LEU A 1 77 ? 12.360 -7.544 -14.471 1.00 84.25 77 LEU A O 1
#

Secondary structure (DSSP, 8-state):
----------PPP----HHHHHHHHHHHHHHHHHHH--STTSPPHHHHHHHTTT----HHHHHHHHHHHHHHHHHT-

Sequence (77 aa):
MPGSVTIGHTDALVMLSHDDAKRLSTVLREMSDLLGQSGPNRLSDAQVSALCEGKAHPRDEFTEWSRRVGEYLKAHL